Protein AF-X6NIN2-F1 (afdb_monomer)

Solvent-accessible surface area (backbone atoms only — not comparable to full-atom values): 10255 Å² total; per-residue (Å²): 136,88,84,82,87,81,82,78,75,80,81,79,77,93,81,85,81,83,81,87,80,83,84,81,88,79,92,80,82,88,83,90,77,96,73,84,83,70,79,75,70,82,72,61,86,56,60,86,73,48,78,89,67,69,82,69,52,72,65,56,52,51,49,52,52,52,52,53,53,46,54,53,49,52,55,50,50,54,53,49,52,52,50,50,53,53,40,51,49,49,52,51,51,51,49,54,48,51,54,50,47,58,55,47,62,76,75,49,91,72,54,65,64,60,49,52,56,48,51,55,50,47,55,54,47,53,51,53,43,51,55,45,51,52,54,48,55,50,46,59,54,50,51,53,51,53,52,51,52,51,51,52,53,53,50,53,56,56,63,76,73,110

Structure (mmCIF, N/CA/C/O backbone):
data_AF-X6NIN2-F1
#
_entry.id   AF-X6NIN2-F1
#
loop_
_atom_site.group_PDB
_atom_site.id
_atom_site.type_symbol
_atom_site.label_atom_id
_atom_site.label_alt_id
_atom_site.label_comp_id
_atom_site.label_asym_id
_atom_site.label_entity_id
_atom_site.label_seq_id
_atom_site.pdbx_PDB_ins_code
_atom_site.Cartn_x
_atom_site.Cartn_y
_atom_site.Cartn_z
_atom_site.occupancy
_atom_site.B_iso_or_equiv
_atom_site.auth_seq_id
_atom_site.auth_comp_id
_atom_site.auth_asym_id
_atom_site.auth_atom_id
_atom_site.pdbx_PDB_model_num
ATOM 1 N N . MET A 1 1 ? 29.454 11.086 2.140 1.00 33.22 1 MET A N 1
ATOM 2 C CA . MET A 1 1 ? 28.939 12.048 3.130 1.00 33.22 1 MET A CA 1
ATOM 3 C C . MET A 1 1 ? 27.473 12.240 2.807 1.00 33.22 1 MET A C 1
ATOM 5 O O . MET A 1 1 ? 27.183 12.683 1.706 1.00 33.22 1 MET A O 1
ATOM 9 N N . TYR A 1 2 ? 26.582 11.753 3.668 1.00 36.94 2 TYR A N 1
ATOM 10 C CA . TYR A 1 2 ? 25.144 11.975 3.531 1.00 36.94 2 TYR A CA 1
ATOM 11 C C . TYR A 1 2 ? 24.835 13.242 4.316 1.00 36.94 2 TYR A C 1
ATOM 13 O O . TYR A 1 2 ? 25.015 13.241 5.530 1.00 36.94 2 TYR A O 1
ATOM 21 N N . GLU A 1 3 ? 24.459 14.312 3.625 1.00 43.25 3 GLU A N 1
ATOM 22 C CA . GLU A 1 3 ? 23.874 15.472 4.287 1.00 43.25 3 GLU A CA 1
ATOM 23 C C . GLU A 1 3 ? 22.359 15.296 4.358 1.00 43.25 3 GLU A C 1
ATOM 25 O O . GLU A 1 3 ? 21.700 14.852 3.414 1.00 43.25 3 GLU A O 1
ATOM 30 N N . GLU A 1 4 ? 21.860 15.560 5.556 1.00 51.25 4 GLU A N 1
ATOM 31 C CA . GLU A 1 4 ? 20.490 15.419 6.002 1.00 51.25 4 GLU A CA 1
ATOM 32 C C . GLU A 1 4 ? 19.612 16.567 5.489 1.00 51.25 4 GLU A C 1
ATOM 34 O O . GLU A 1 4 ? 20.059 17.701 5.350 1.00 51.25 4 GLU A O 1
ATOM 39 N N . GLY A 1 5 ? 18.317 16.281 5.353 1.00 46.94 5 GLY A N 1
ATOM 40 C CA . GLY A 1 5 ? 17.290 17.242 5.746 1.00 46.94 5 GLY A CA 1
ATOM 41 C C . GLY A 1 5 ? 16.826 18.247 4.697 1.00 46.94 5 GLY A C 1
ATOM 42 O O . GLY A 1 5 ? 17.143 19.425 4.777 1.00 46.94 5 GLY A O 1
ATOM 43 N N . GLU A 1 6 ? 15.871 17.835 3.863 1.00 40.81 6 GLU A N 1
ATOM 44 C CA . GLU A 1 6 ? 14.794 18.743 3.459 1.00 40.81 6 GLU A CA 1
ATOM 45 C C . GLU A 1 6 ? 13.437 18.068 3.681 1.00 40.81 6 GLU A C 1
ATOM 47 O O . GLU A 1 6 ? 12.981 17.220 2.913 1.00 40.81 6 GLU A O 1
ATOM 52 N N . CYS A 1 7 ? 12.777 18.460 4.776 1.00 40.59 7 CYS A N 1
ATOM 53 C CA . CYS A 1 7 ? 11.350 18.245 4.975 1.00 40.59 7 CYS A CA 1
ATOM 54 C C . CYS A 1 7 ? 10.592 18.958 3.851 1.00 40.59 7 CYS A C 1
ATOM 56 O O . CYS A 1 7 ? 10.484 20.187 3.839 1.00 40.59 7 CYS A O 1
ATOM 58 N N . VAL A 1 8 ? 10.046 18.184 2.913 1.00 49.62 8 VAL A N 1
ATOM 59 C CA . VAL A 1 8 ? 9.154 18.696 1.873 1.00 49.62 8 VAL A CA 1
ATOM 60 C C . VAL A 1 8 ? 7.917 19.272 2.557 1.00 49.62 8 VAL A C 1
ATOM 62 O O . VAL A 1 8 ? 7.093 18.553 3.120 1.00 49.62 8 VAL A O 1
ATOM 65 N N . LYS A 1 9 ? 7.825 20.602 2.540 1.00 43.41 9 LYS A N 1
ATOM 66 C CA . LYS A 1 9 ? 6.699 21.373 3.060 1.00 43.41 9 LYS A CA 1
ATOM 67 C C . LYS A 1 9 ? 5.417 20.891 2.381 1.00 43.41 9 LYS A C 1
ATOM 69 O O . LYS A 1 9 ? 5.311 20.912 1.157 1.00 43.41 9 LYS A O 1
ATOM 74 N N . LEU A 1 10 ? 4.457 20.466 3.199 1.00 42.06 10 LEU A N 1
ATOM 75 C CA . LEU A 1 10 ? 3.087 20.168 2.798 1.00 42.06 10 LEU A CA 1
ATOM 76 C C . LEU A 1 10 ? 2.494 21.396 2.098 1.00 42.06 10 LEU A C 1
ATOM 78 O O . LEU A 1 10 ? 2.148 22.380 2.754 1.00 42.06 10 LEU A O 1
ATOM 82 N N . ILE A 1 11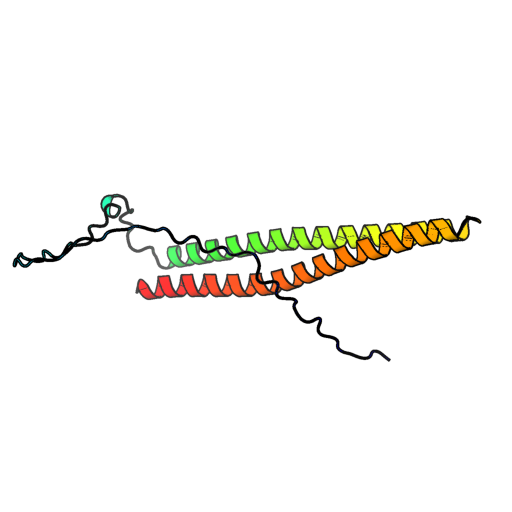 ? 2.367 21.331 0.774 1.00 41.53 11 ILE A N 1
ATOM 83 C CA . ILE A 1 11 ? 1.472 22.217 0.033 1.00 41.53 11 ILE A CA 1
ATOM 84 C C . ILE A 1 11 ? 0.057 21.765 0.399 1.00 41.53 11 ILE A C 1
ATOM 86 O O . ILE A 1 11 ? -0.451 20.759 -0.090 1.00 41.53 11 ILE A O 1
ATOM 90 N N . LYS A 1 12 ? -0.523 22.469 1.372 1.00 39.50 12 LYS A N 1
ATOM 91 C CA . LYS A 1 12 ? -1.942 22.415 1.707 1.00 39.50 12 LYS A CA 1
ATOM 92 C C . LYS A 1 12 ? -2.683 23.253 0.669 1.00 39.50 12 LYS A C 1
ATOM 94 O O . LYS A 1 12 ? -2.771 24.466 0.838 1.00 39.50 12 LYS A O 1
ATOM 99 N N . ASP A 1 13 ? -3.220 22.621 -0.365 1.00 36.94 13 ASP A N 1
ATOM 100 C CA . ASP A 1 13 ? -4.223 23.265 -1.215 1.00 36.94 13 ASP A CA 1
ATOM 101 C C . ASP A 1 13 ? -5.606 23.141 -0.539 1.00 36.94 13 ASP A C 1
ATOM 103 O O . ASP A 1 13 ? -6.067 22.023 -0.288 1.00 36.94 13 ASP A O 1
ATOM 107 N N . PRO A 1 14 ? -6.285 24.256 -0.196 1.00 46.25 14 PRO A N 1
ATOM 108 C CA . PRO A 1 14 ? -7.520 24.261 0.589 1.00 46.25 14 PRO A CA 1
ATOM 109 C C . PRO A 1 14 ? -8.761 24.259 -0.314 1.00 46.25 14 PRO A C 1
ATOM 111 O O . PRO A 1 14 ? -9.607 25.146 -0.229 1.00 46.25 14 PRO A O 1
ATOM 114 N N . LEU A 1 15 ? -8.862 23.292 -1.224 1.00 40.22 15 LEU A N 1
ATOM 115 C CA . LEU A 1 15 ? -9.829 23.363 -2.325 1.00 40.22 15 LEU A CA 1
ATOM 116 C C . LEU A 1 15 ? -10.663 22.091 -2.493 1.00 40.22 15 LEU A C 1
ATOM 118 O O . LEU A 1 15 ? -10.843 21.650 -3.617 1.00 40.22 15 LEU A O 1
ATOM 122 N N . PHE A 1 16 ? -11.189 21.499 -1.409 1.00 37.28 16 PHE A N 1
ATOM 123 C CA . PHE A 1 16 ? -12.339 20.582 -1.527 1.00 37.28 16 PHE A CA 1
ATOM 124 C C . PHE A 1 16 ? -13.029 20.214 -0.196 1.00 37.28 16 PHE A C 1
ATOM 126 O O . PHE A 1 16 ? -13.01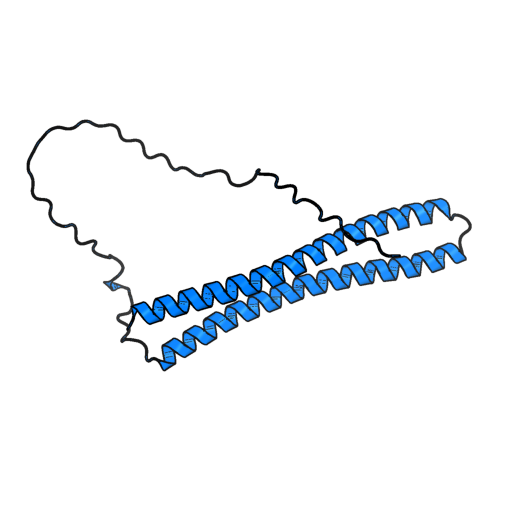6 19.054 0.193 1.00 37.28 16 PHE A O 1
ATOM 133 N N . ILE A 1 17 ? -13.666 21.163 0.502 1.00 38.00 17 ILE A N 1
ATOM 134 C CA . ILE A 1 17 ? -14.862 20.866 1.324 1.00 38.00 17 ILE A CA 1
ATOM 135 C C . ILE A 1 17 ? -15.801 22.068 1.201 1.00 38.00 17 ILE A C 1
ATOM 137 O O . ILE A 1 17 ? -15.707 23.039 1.952 1.00 38.00 17 ILE A O 1
ATOM 141 N N . SER A 1 18 ? -16.679 22.021 0.202 1.00 36.09 18 SER A N 1
ATOM 142 C CA . SER A 1 18 ? -17.803 22.943 0.106 1.00 36.09 18 SER A CA 1
ATOM 143 C C . SER A 1 18 ? -18.826 22.581 1.175 1.00 36.09 18 SER A C 1
ATOM 145 O O . SER A 1 18 ? -19.305 21.455 1.264 1.00 36.09 18 SER A O 1
ATOM 147 N N . LYS A 1 19 ? -19.099 23.582 1.998 1.00 37.44 19 LYS A N 1
ATOM 148 C CA . LYS A 1 19 ? -20.118 23.682 3.032 1.00 37.44 19 LYS A CA 1
ATOM 149 C C . LYS A 1 19 ? -21.506 23.483 2.401 1.00 37.44 19 LYS A C 1
ATOM 151 O O . LYS A 1 19 ? -21.916 24.306 1.589 1.00 37.44 19 LYS A O 1
ATOM 156 N N . GLU A 1 20 ? -22.224 22.422 2.763 1.00 36.47 20 GLU A N 1
ATOM 157 C CA . GLU A 1 20 ? -23.666 22.325 2.500 1.00 36.47 20 GLU A CA 1
ATOM 158 C C . GLU A 1 20 ? -24.412 22.886 3.713 1.00 36.47 20 GLU A C 1
ATOM 160 O O . GLU A 1 20 ? -24.553 22.254 4.757 1.00 36.47 20 GLU A O 1
ATOM 165 N N . GLU A 1 21 ? -24.816 24.144 3.575 1.00 33.62 21 GLU A N 1
ATOM 166 C CA . GLU A 1 21 ? -25.624 24.902 4.521 1.00 33.62 21 GLU A CA 1
ATOM 167 C C . GLU A 1 21 ? -27.064 24.872 3.980 1.00 33.62 21 GLU A C 1
ATOM 169 O O . GLU A 1 21 ? -27.379 25.507 2.975 1.00 33.62 21 GLU A O 1
ATOM 174 N N . SER A 1 22 ? -27.926 24.055 4.592 1.00 31.84 22 SER A N 1
ATOM 175 C CA . SER A 1 22 ? -29.345 23.954 4.235 1.00 31.84 22 SER A CA 1
ATOM 176 C C . SER A 1 22 ? -30.122 25.097 4.882 1.00 31.84 22 SER A C 1
ATOM 178 O O . SER A 1 22 ? -30.362 25.106 6.089 1.00 31.84 22 SER A O 1
ATOM 180 N N . VAL A 1 23 ? -30.528 26.041 4.043 1.00 34.31 23 VAL A N 1
ATOM 181 C CA . VAL A 1 23 ? -31.413 27.168 4.338 1.00 34.31 23 VAL A CA 1
ATOM 182 C C . VAL A 1 23 ? -32.820 26.656 4.669 1.00 34.31 23 VAL A C 1
ATOM 184 O O . VAL A 1 23 ? -33.470 26.059 3.814 1.00 34.31 23 VAL A O 1
ATOM 187 N N . HIS A 1 24 ? -33.323 26.932 5.875 1.00 31.14 24 HIS A N 1
ATOM 188 C CA . HIS A 1 24 ? -34.766 27.025 6.108 1.00 31.14 24 HIS A CA 1
ATOM 189 C C . HIS A 1 24 ? -35.088 28.418 6.646 1.00 31.14 24 HIS A C 1
ATOM 191 O O . HIS A 1 24 ? -34.780 28.775 7.781 1.00 31.14 24 HIS A O 1
ATOM 197 N N . ASP A 1 25 ? -35.667 29.198 5.747 1.00 34.81 25 ASP A N 1
ATOM 198 C CA . ASP A 1 25 ? -36.141 30.561 5.898 1.00 34.81 25 ASP A CA 1
ATOM 199 C C . ASP A 1 25 ? -37.432 30.571 6.730 1.00 34.81 25 ASP A C 1
ATOM 201 O O . ASP A 1 25 ? -38.350 29.795 6.451 1.00 34.81 25 ASP A O 1
ATOM 205 N N . THR A 1 26 ? -37.537 31.405 7.768 1.00 33.12 26 THR A N 1
ATOM 206 C CA . THR A 1 26 ? -38.852 31.771 8.327 1.00 33.12 26 THR A CA 1
ATOM 207 C C . THR A 1 26 ? -38.783 33.071 9.127 1.00 33.12 26 THR A C 1
ATOM 209 O O . THR A 1 26 ? -38.482 33.100 10.318 1.00 33.12 26 THR A O 1
ATOM 212 N N . LEU A 1 27 ? -39.122 34.171 8.459 1.00 42.47 27 LEU A N 1
ATOM 213 C CA . LEU A 1 27 ? -39.633 35.378 9.102 1.00 42.47 27 LEU A CA 1
ATOM 214 C C . LEU A 1 27 ? -41.093 35.145 9.525 1.00 42.47 27 LEU A C 1
ATOM 216 O O . LEU A 1 27 ? -41.928 34.881 8.658 1.00 42.47 27 LEU A O 1
ATOM 220 N N . LYS A 1 28 ? -41.422 35.314 10.815 1.00 33.53 28 LYS A N 1
ATOM 221 C CA . LYS A 1 28 ? -42.662 35.989 11.252 1.00 33.53 28 LYS A CA 1
ATOM 222 C C . LYS A 1 28 ? -42.683 36.335 12.746 1.00 33.53 28 LYS A C 1
ATOM 224 O O . LYS A 1 28 ? -42.112 35.653 13.586 1.00 33.53 28 LYS A O 1
ATOM 229 N N . GLU A 1 29 ? -43.330 37.467 12.983 1.00 34.81 29 GLU A N 1
ATOM 230 C CA . GLU A 1 29 ? -43.441 38.321 14.167 1.00 34.81 29 GLU A CA 1
ATOM 231 C C . GLU A 1 29 ? -44.021 37.657 15.433 1.00 34.81 29 GLU A C 1
ATOM 233 O O . GLU A 1 29 ? -44.760 36.678 15.365 1.00 34.81 29 GLU A O 1
ATOM 238 N N . LYS A 1 30 ? -43.728 38.258 16.599 1.00 38.50 30 LYS A N 1
ATOM 239 C CA . LYS A 1 30 ? -44.429 38.018 17.877 1.00 38.50 30 LYS A CA 1
ATOM 240 C C . LYS A 1 30 ? -45.832 38.650 17.839 1.00 38.50 30 LYS A C 1
ATOM 242 O O . LYS A 1 30 ? -45.972 39.731 17.267 1.00 38.50 30 LYS A O 1
ATOM 247 N N . PRO A 1 31 ? -46.832 38.055 18.512 1.00 39.81 31 PRO A N 1
ATOM 248 C CA . PRO A 1 31 ? -47.296 38.687 19.755 1.00 39.81 31 PRO A CA 1
ATOM 249 C C . PRO A 1 31 ? -47.702 37.698 20.868 1.00 39.81 31 PRO A C 1
ATOM 251 O O . PRO A 1 31 ? -47.728 36.485 20.686 1.00 39.81 31 PRO A O 1
ATOM 254 N N . ASP A 1 32 ? -47.949 38.285 22.037 1.00 40.41 32 ASP A N 1
ATOM 255 C CA . ASP A 1 32 ? -48.142 37.703 23.366 1.00 40.41 32 ASP A CA 1
ATOM 256 C C . ASP A 1 32 ? -49.292 36.690 23.518 1.00 40.41 32 ASP A C 1
ATOM 258 O O . ASP A 1 32 ? -50.338 36.797 22.879 1.00 40.41 32 ASP A O 1
ATOM 262 N N . GLY A 1 33 ? -49.123 35.766 24.468 1.00 35.06 33 GLY A N 1
ATOM 263 C CA . GLY A 1 33 ? -50.185 34.906 24.993 1.00 35.06 33 GLY A CA 1
ATOM 264 C C . GLY A 1 33 ? -49.619 33.776 25.849 1.00 35.06 33 GLY A C 1
ATOM 265 O O . GLY A 1 33 ? -48.914 32.910 25.340 1.00 35.06 33 GLY A O 1
ATOM 266 N N . GLU A 1 34 ? -49.884 33.810 27.156 1.00 50.00 34 GLU A N 1
ATOM 267 C CA . GLU A 1 34 ? -49.589 32.717 28.086 1.00 50.00 34 GLU A CA 1
ATOM 268 C C . GLU A 1 34 ? -50.265 31.423 27.619 1.00 50.00 34 GLU A C 1
ATOM 270 O O . GLU A 1 34 ? -51.490 31.357 27.568 1.00 50.00 34 GLU A O 1
ATOM 275 N N . ASP A 1 35 ? -49.485 30.375 27.348 1.00 38.41 35 ASP A N 1
ATOM 276 C CA . ASP A 1 35 ? -50.000 29.013 27.435 1.00 38.41 35 ASP A CA 1
ATOM 277 C C . ASP A 1 35 ? -48.908 28.024 27.855 1.00 38.41 35 ASP A C 1
ATOM 279 O O . ASP A 1 35 ? -47.711 28.194 27.596 1.00 38.41 35 ASP A O 1
ATOM 283 N N . LYS A 1 36 ? -49.344 27.034 28.623 1.00 42.31 36 LYS A N 1
ATOM 284 C CA . LYS A 1 36 ? -48.539 26.119 29.430 1.00 42.31 36 LYS A CA 1
ATOM 285 C C . LYS A 1 36 ? -47.547 25.360 28.552 1.00 42.31 36 LYS A C 1
ATOM 287 O O . LYS A 1 36 ? -47.940 24.608 27.668 1.00 42.31 36 LYS A O 1
ATOM 292 N N . ARG A 1 37 ? -46.248 25.499 28.836 1.00 43.84 37 ARG A N 1
ATOM 293 C CA . ARG A 1 37 ? -45.221 24.631 28.245 1.00 43.84 37 ARG A CA 1
ATOM 294 C C . ARG A 1 37 ? -45.358 23.246 28.867 1.00 43.84 37 ARG A C 1
ATOM 296 O O . ARG A 1 37 ? -44.730 22.958 29.883 1.00 43.84 37 ARG A O 1
ATOM 303 N N . GLU A 1 38 ? -46.213 22.418 28.276 1.00 51.09 38 GLU A N 1
ATOM 304 C CA . GLU A 1 38 ? -46.086 20.971 28.373 1.00 51.09 38 GLU A CA 1
ATOM 305 C C . GLU A 1 38 ? -44.644 20.625 28.017 1.00 51.09 38 GLU A C 1
ATOM 307 O O . GLU A 1 38 ? -44.125 20.998 26.962 1.00 51.09 38 GLU A O 1
ATOM 312 N N . THR A 1 39 ? -43.960 19.974 28.949 1.00 47.62 39 THR A N 1
ATOM 313 C CA . THR A 1 39 ? -42.704 19.304 28.669 1.00 47.62 39 THR A CA 1
ATOM 314 C C . THR A 1 39 ? -43.003 18.308 27.564 1.00 47.62 39 THR A C 1
ATOM 316 O O . THR A 1 39 ? -43.625 17.279 27.820 1.00 47.62 39 THR A O 1
ATOM 319 N N . THR A 1 40 ? -42.620 18.623 26.328 1.00 52.75 40 THR A N 1
ATOM 320 C CA . THR A 1 40 ? -42.563 17.628 25.267 1.00 52.75 40 THR A CA 1
ATOM 321 C C . THR A 1 40 ? -41.514 16.625 25.717 1.00 52.75 40 THR A C 1
ATOM 323 O O . THR A 1 40 ? -40.320 16.813 25.478 1.00 52.75 40 THR A O 1
ATOM 326 N N . GLU A 1 41 ? -41.944 15.610 26.465 1.00 62.78 41 GLU A N 1
ATOM 327 C CA . GLU A 1 41 ? -41.183 14.388 26.623 1.00 62.78 41 GLU A CA 1
ATOM 328 C C . GLU A 1 41 ? -40.795 14.000 25.203 1.00 62.78 41 GLU A C 1
ATOM 330 O O . GLU A 1 41 ? -41.656 13.821 24.338 1.00 62.78 41 GLU A O 1
ATOM 335 N N . THR A 1 42 ? -39.498 14.016 24.915 1.00 64.19 42 THR A N 1
ATOM 336 C CA . THR A 1 42 ? -38.964 13.541 23.646 1.00 64.19 42 THR A CA 1
ATOM 337 C C . THR A 1 42 ? -39.267 12.053 23.595 1.00 64.19 42 THR A C 1
ATOM 339 O O . THR A 1 42 ? -38.465 11.231 24.032 1.00 64.19 42 THR A O 1
ATOM 342 N N . TYR A 1 43 ? -40.481 11.724 23.161 1.00 72.88 43 TYR A N 1
ATOM 343 C CA . TYR A 1 43 ? -40.947 10.368 22.995 1.00 72.88 43 TYR A CA 1
ATOM 344 C C . TYR A 1 43 ? -40.125 9.774 21.864 1.00 72.88 43 TYR A C 1
ATOM 346 O O . TYR A 1 43 ? -40.316 10.103 20.691 1.00 72.88 43 TYR A O 1
ATOM 354 N N . ASP A 1 44 ? -39.148 8.949 22.229 1.00 80.44 44 ASP A N 1
ATOM 355 C CA . ASP A 1 44 ? -38.364 8.220 21.252 1.00 80.44 44 ASP A CA 1
ATOM 356 C C . ASP A 1 44 ? -39.283 7.198 20.582 1.00 80.44 44 ASP A C 1
ATOM 358 O O . ASP A 1 44 ? -39.543 6.112 21.103 1.00 80.44 44 ASP A O 1
ATOM 362 N N . SER A 1 45 ? -39.795 7.574 19.411 1.00 87.31 45 SER A N 1
ATOM 363 C CA . SER A 1 45 ? -40.650 6.741 18.563 1.00 87.31 45 SER A CA 1
ATOM 364 C C . SER A 1 45 ? -40.033 5.382 18.204 1.00 87.31 45 SER A C 1
ATOM 366 O O . SER A 1 45 ? -40.758 4.475 17.795 1.00 87.31 45 SER A O 1
ATOM 368 N N . LEU A 1 46 ? -38.716 5.212 18.382 1.00 83.50 46 LEU A N 1
ATOM 369 C CA . LEU A 1 46 ? -38.006 3.959 18.142 1.00 83.50 46 LEU A CA 1
ATOM 370 C C . LEU A 1 46 ? -37.840 3.102 19.403 1.00 83.50 46 LEU A C 1
ATOM 372 O O . LEU A 1 46 ? -37.513 1.922 19.286 1.00 83.50 46 LEU A O 1
ATOM 376 N N . SER A 1 47 ? -38.131 3.634 20.593 1.00 77.56 47 SER A N 1
ATOM 377 C CA . SER A 1 47 ? -37.980 2.916 21.869 1.00 77.56 47 SER A CA 1
ATOM 378 C C . SER A 1 47 ? -38.804 1.627 21.954 1.00 77.56 47 SER A C 1
ATOM 380 O O . SER A 1 47 ? -38.355 0.651 22.548 1.00 77.56 47 SER A O 1
ATOM 382 N N . ALA A 1 48 ? -39.971 1.576 21.303 1.00 80.62 48 ALA A N 1
ATOM 383 C CA . ALA A 1 48 ? -40.814 0.380 21.231 1.00 80.62 48 ALA A CA 1
ATOM 384 C C . ALA A 1 48 ? -40.250 -0.724 20.312 1.00 80.62 48 ALA A C 1
ATOM 386 O O . ALA A 1 48 ? -40.645 -1.883 20.427 1.00 80.62 48 ALA A O 1
ATOM 387 N N . TYR A 1 49 ? -39.343 -0.363 19.399 1.00 80.88 49 TYR A N 1
ATOM 388 C CA . TYR A 1 49 ? -38.706 -1.270 18.439 1.00 80.88 49 TYR A CA 1
ATOM 389 C C . TYR A 1 49 ? -37.268 -1.613 18.824 1.00 80.88 49 TYR A C 1
ATOM 391 O O . TYR A 1 49 ? -36.692 -2.559 18.282 1.00 80.88 49 TYR A O 1
ATOM 399 N N . LEU A 1 50 ? -36.687 -0.858 19.758 1.00 75.00 50 LEU A N 1
ATOM 400 C CA . LEU A 1 50 ? -35.429 -1.218 20.378 1.00 75.00 50 LEU A CA 1
ATOM 401 C C . LEU A 1 50 ? -35.632 -2.530 21.146 1.00 75.00 50 LEU A C 1
ATOM 403 O O . LEU A 1 50 ? -36.549 -2.632 21.967 1.00 75.00 50 LEU A O 1
ATOM 407 N N . PRO A 1 51 ? -34.800 -3.554 20.889 1.00 72.56 51 PRO A N 1
ATOM 408 C CA . PRO A 1 51 ? -34.835 -4.771 21.673 1.00 72.56 51 PRO A CA 1
ATOM 409 C C . PRO A 1 51 ? -34.714 -4.394 23.149 1.00 72.56 51 PRO A C 1
ATOM 411 O O . PRO A 1 51 ? -33.746 -3.740 23.536 1.00 72.56 51 PRO A O 1
ATOM 414 N N . GLN A 1 52 ? -35.671 -4.808 23.983 1.00 65.75 52 GLN A N 1
ATOM 415 C CA . GLN A 1 52 ? -35.515 -4.736 25.437 1.00 65.75 52 GLN A CA 1
ATOM 416 C C . GLN A 1 52 ? -34.492 -5.793 25.862 1.00 65.75 52 GLN A C 1
ATOM 418 O O . GLN A 1 52 ? -34.813 -6.824 26.454 1.00 65.75 52 GLN A O 1
ATOM 423 N N . THR A 1 53 ? -33.241 -5.603 25.454 1.00 58.94 53 THR A N 1
ATOM 424 C CA . THR A 1 53 ? -32.153 -6.498 25.803 1.00 58.94 53 THR A CA 1
ATOM 425 C C . THR A 1 53 ? -31.857 -6.293 27.273 1.00 58.94 53 THR A C 1
ATOM 427 O O . THR A 1 53 ? -31.488 -5.200 27.701 1.00 58.94 53 THR A O 1
ATOM 430 N N . LYS A 1 54 ? -32.023 -7.369 28.048 1.00 62.25 54 LYS A N 1
ATOM 431 C CA . LYS A 1 54 ? -31.431 -7.495 29.379 1.00 62.25 54 LYS A CA 1
ATOM 432 C C . LYS A 1 54 ? -29.969 -7.071 29.286 1.00 62.25 54 LYS A C 1
ATOM 434 O O . LYS A 1 54 ? -29.303 -7.453 28.327 1.00 62.25 54 LYS A O 1
ATOM 439 N N . VAL A 1 55 ? -29.519 -6.296 30.271 1.00 60.88 55 VAL A N 1
ATOM 440 C CA . VAL A 1 55 ? -28.127 -5.873 30.458 1.00 60.88 55 VAL A CA 1
ATOM 441 C C . VAL A 1 55 ? -27.205 -7.021 30.047 1.00 60.88 55 VAL A C 1
ATOM 443 O O . VAL A 1 55 ? -27.261 -8.098 30.647 1.00 60.88 55 VAL A O 1
ATOM 446 N N . SER A 1 56 ? -26.457 -6.836 28.958 1.00 65.81 56 SER A N 1
ATOM 447 C CA . SER A 1 56 ? -25.577 -7.872 28.426 1.00 65.81 56 SER A CA 1
ATOM 448 C C . SER A 1 56 ? -24.615 -8.313 29.525 1.00 65.81 56 SER A C 1
ATOM 450 O O . SER A 1 56 ? -24.081 -7.474 30.255 1.00 65.81 56 SER A O 1
ATOM 452 N N . SER A 1 57 ? -24.382 -9.622 29.660 1.00 78.75 57 SER A N 1
ATOM 453 C CA . SER A 1 57 ? -23.376 -10.111 30.608 1.00 78.75 57 SER A CA 1
ATOM 454 C C . SER A 1 57 ? -22.033 -9.451 30.292 1.00 78.75 57 SER A C 1
ATOM 456 O O . SER A 1 57 ? -21.710 -9.218 29.124 1.00 78.75 57 SER A O 1
ATOM 458 N N . ARG A 1 58 ? -21.215 -9.181 31.314 1.00 81.00 58 ARG A N 1
ATOM 459 C CA . ARG A 1 58 ? -19.863 -8.626 31.137 1.00 81.00 58 ARG A CA 1
ATOM 460 C C . ARG A 1 58 ? -19.035 -9.420 30.120 1.00 81.00 58 ARG A C 1
ATOM 462 O O . ARG A 1 58 ? -18.237 -8.847 29.389 1.00 81.00 58 ARG A O 1
ATOM 469 N N . GLU A 1 59 ? -19.269 -10.724 30.032 1.00 84.44 59 GLU A N 1
ATOM 470 C CA . GLU A 1 59 ? -18.653 -11.612 29.043 1.00 84.44 59 GLU A CA 1
ATOM 471 C C . GLU A 1 59 ? -19.097 -11.301 27.608 1.00 84.44 59 GLU A C 1
ATOM 473 O O . GLU A 1 59 ? -18.257 -11.199 26.720 1.00 84.44 59 GLU A O 1
ATOM 478 N N . GLN A 1 60 ? -20.394 -11.072 27.383 1.00 84.50 60 GLN A N 1
ATOM 479 C CA . GLN A 1 60 ? -20.938 -10.699 26.070 1.00 84.50 60 GLN A CA 1
ATOM 480 C C . GLN A 1 60 ? -20.427 -9.323 25.633 1.00 84.50 60 GLN A C 1
ATOM 482 O O . GLN A 1 60 ? -20.088 -9.117 24.473 1.00 84.50 60 GLN A O 1
ATOM 487 N N . MET A 1 61 ? -20.323 -8.392 26.580 1.00 83.69 61 MET A N 1
ATOM 488 C CA . MET A 1 61 ? -19.737 -7.071 26.363 1.00 83.69 61 MET A CA 1
ATOM 489 C C . MET A 1 61 ? -18.268 -7.162 25.926 1.00 83.69 61 MET A C 1
ATOM 491 O O . MET A 1 61 ? -17.878 -6.574 24.916 1.00 83.69 61 MET A O 1
ATOM 495 N N . ASN A 1 62 ? -17.465 -7.962 26.631 1.00 87.44 62 ASN A N 1
ATOM 496 C CA . ASN A 1 62 ? -16.072 -8.207 26.259 1.00 87.44 62 ASN A CA 1
ATOM 497 C C . ASN A 1 62 ? -15.951 -8.896 24.894 1.00 87.44 62 ASN A C 1
ATOM 499 O O . ASN A 1 62 ? -15.094 -8.520 24.097 1.00 87.44 62 ASN A O 1
ATOM 503 N N . GLN A 1 63 ? -16.828 -9.856 24.596 1.00 91.06 63 GLN A N 1
ATOM 504 C CA . GLN A 1 63 ? -16.839 -10.538 23.306 1.00 91.06 63 GLN A CA 1
ATOM 505 C C . GLN A 1 63 ? -17.102 -9.556 22.156 1.00 91.06 63 GLN A C 1
ATOM 507 O O . GLN A 1 63 ? -16.339 -9.522 21.193 1.00 91.06 63 GLN A O 1
ATOM 512 N N . VAL A 1 64 ? -18.124 -8.702 22.278 1.00 89.50 64 VAL A N 1
ATOM 513 C CA . VAL A 1 64 ? -18.430 -7.681 21.263 1.00 89.50 64 VAL A CA 1
ATOM 514 C C . VAL A 1 64 ? -17.259 -6.714 21.088 1.00 89.50 64 VAL A C 1
ATOM 516 O O . VAL A 1 64 ? -16.888 -6.393 19.960 1.00 89.50 64 VAL A O 1
ATOM 519 N N . LYS A 1 65 ? -16.615 -6.291 22.184 1.00 90.94 65 LYS A N 1
ATOM 520 C CA . LYS A 1 65 ? -15.405 -5.459 22.121 1.00 90.94 65 LYS A CA 1
ATOM 521 C C . LYS A 1 65 ? -14.303 -6.123 21.297 1.00 90.94 65 LYS A C 1
ATOM 523 O O . LYS A 1 65 ? -13.730 -5.486 20.412 1.00 90.94 65 LYS A O 1
ATOM 528 N N . GLU A 1 66 ? -13.994 -7.382 21.589 1.00 93.81 66 GLU A N 1
ATOM 529 C CA . GLU A 1 66 ? -12.963 -8.130 20.870 1.00 93.81 66 GLU A CA 1
ATOM 530 C C . GLU A 1 66 ? -13.302 -8.304 19.389 1.00 93.81 66 GLU A C 1
ATOM 532 O O . GLU A 1 66 ? -12.424 -8.147 18.540 1.00 93.81 66 GLU A O 1
ATOM 537 N N . GLU A 1 67 ? -14.561 -8.601 19.069 1.00 95.19 67 GLU A N 1
ATOM 538 C CA . GLU A 1 67 ? -15.035 -8.749 17.693 1.00 95.19 67 GLU A CA 1
ATOM 539 C C . GLU A 1 67 ? -14.923 -7.433 16.913 1.00 95.19 67 GLU A C 1
ATOM 541 O O . GLU A 1 67 ? -14.397 -7.428 15.798 1.00 95.19 67 GLU A O 1
ATOM 546 N N . CYS A 1 68 ? -15.314 -6.301 17.507 1.00 94.19 68 CYS A N 1
ATOM 547 C CA . CYS A 1 68 ? -15.187 -4.986 16.878 1.00 94.19 68 CYS A CA 1
ATOM 548 C C . CYS A 1 68 ? -13.724 -4.606 16.607 1.00 94.19 68 CYS A C 1
ATOM 550 O O . CYS A 1 68 ? -13.388 -4.174 15.500 1.00 94.19 68 CYS A O 1
ATOM 552 N N . LEU A 1 69 ? -12.840 -4.781 17.595 1.00 95.38 69 LEU A N 1
ATOM 553 C CA . LEU A 1 69 ? -11.414 -4.473 17.442 1.00 95.38 69 LEU A CA 1
ATOM 554 C C . LEU A 1 69 ? -10.750 -5.385 16.403 1.00 95.38 69 LEU A C 1
ATOM 556 O O . LEU A 1 69 ? -9.939 -4.929 15.593 1.00 95.38 69 LEU A O 1
ATOM 560 N N . ARG A 1 70 ? -11.124 -6.668 16.381 1.00 97.38 70 ARG A N 1
ATOM 561 C CA . ARG A 1 70 ? -10.635 -7.638 15.396 1.00 97.38 70 ARG A CA 1
ATOM 562 C C . ARG A 1 70 ? -11.088 -7.282 13.985 1.00 97.38 70 ARG A C 1
ATOM 564 O O . ARG A 1 70 ? -10.249 -7.211 13.095 1.00 97.38 70 ARG A O 1
ATOM 571 N N . ALA A 1 71 ? -12.366 -6.964 13.797 1.00 97.44 71 ALA A N 1
ATOM 572 C CA . ALA A 1 71 ? -12.895 -6.561 12.498 1.00 97.44 71 ALA A CA 1
ATOM 573 C C . ALA A 1 71 ? -12.182 -5.313 11.944 1.00 97.44 71 ALA A C 1
ATOM 575 O O . ALA A 1 71 ? -11.834 -5.265 10.760 1.00 97.44 71 ALA A O 1
ATOM 576 N N . LEU A 1 72 ? -11.904 -4.316 12.796 1.00 96.88 72 LEU A N 1
ATOM 577 C CA . LEU A 1 72 ? -11.133 -3.139 12.388 1.00 96.88 72 LEU A CA 1
ATOM 578 C C . LEU A 1 72 ? -9.696 -3.514 12.001 1.00 96.88 72 LEU A C 1
ATOM 580 O O . LEU A 1 72 ? -9.205 -3.072 10.960 1.00 96.88 72 LEU A O 1
ATOM 584 N N . LYS A 1 73 ? -9.032 -4.354 12.804 1.00 97.31 73 LYS A N 1
ATOM 585 C CA . LYS A 1 73 ? -7.675 -4.839 12.523 1.00 97.31 73 LYS A CA 1
ATOM 586 C C . LYS A 1 73 ? -7.597 -5.568 11.185 1.00 97.31 73 LYS A C 1
ATOM 588 O O . LYS A 1 73 ? -6.676 -5.309 10.409 1.00 97.31 73 LYS A O 1
ATOM 593 N N . ASP A 1 74 ? -8.546 -6.452 10.907 1.00 97.88 74 ASP A N 1
ATOM 594 C CA . ASP A 1 74 ? -8.562 -7.247 9.681 1.00 97.88 74 ASP A CA 1
ATOM 595 C C . ASP A 1 74 ? -8.722 -6.341 8.454 1.00 97.88 74 ASP A C 1
ATOM 597 O O . ASP A 1 74 ? -7.949 -6.447 7.500 1.00 97.88 74 ASP A O 1
ATOM 601 N N . ARG A 1 75 ? -9.615 -5.344 8.526 1.00 97.19 75 ARG A N 1
ATOM 602 C CA . ARG A 1 75 ? -9.778 -4.328 7.474 1.00 97.19 75 ARG A CA 1
ATOM 603 C C . ARG A 1 75 ? -8.503 -3.511 7.238 1.00 97.19 75 ARG A C 1
ATOM 605 O O . ARG A 1 75 ? -8.145 -3.252 6.087 1.00 97.19 75 ARG A O 1
ATOM 612 N N . MET A 1 76 ? -7.815 -3.099 8.305 1.00 97.06 76 MET A N 1
ATOM 613 C CA . MET A 1 76 ? -6.535 -2.383 8.198 1.00 97.06 76 MET A CA 1
ATOM 614 C C . MET A 1 76 ? -5.449 -3.268 7.588 1.00 97.06 76 MET A C 1
ATOM 616 O O . MET A 1 76 ? -4.694 -2.824 6.728 1.00 97.06 76 MET A O 1
ATOM 620 N N . THR A 1 77 ? -5.408 -4.539 7.977 1.00 97.62 77 THR A N 1
ATOM 621 C CA . THR A 1 77 ? -4.454 -5.520 7.448 1.00 97.62 77 THR A CA 1
ATOM 622 C C . THR A 1 77 ? -4.687 -5.770 5.960 1.00 97.62 77 THR A C 1
ATOM 624 O O . THR A 1 77 ? -3.745 -5.788 5.168 1.00 97.62 77 THR A O 1
ATOM 627 N N . GLU A 1 78 ? -5.940 -5.911 5.534 1.00 98.00 78 GLU A N 1
ATOM 628 C CA . GLU A 1 78 ? -6.266 -6.085 4.122 1.00 98.00 78 GLU A CA 1
ATOM 629 C C . GLU A 1 78 ? -5.873 -4.860 3.288 1.00 98.00 78 GLU A C 1
ATOM 631 O O . GLU A 1 78 ? -5.255 -4.994 2.224 1.00 98.00 78 GLU A O 1
ATOM 636 N N . ARG A 1 79 ? -6.154 -3.653 3.791 1.00 97.00 79 ARG A N 1
ATOM 637 C CA . ARG A 1 79 ? -5.755 -2.409 3.126 1.00 97.00 79 ARG A CA 1
ATOM 638 C C . ARG A 1 79 ? -4.229 -2.275 3.041 1.00 97.00 79 ARG A C 1
ATOM 640 O O . ARG A 1 79 ? -3.725 -1.948 1.962 1.00 97.00 79 ARG A O 1
ATOM 647 N N . LEU A 1 80 ? -3.499 -2.601 4.107 1.00 98.06 80 LEU A N 1
ATOM 648 C CA . LEU A 1 80 ? -2.035 -2.673 4.118 1.00 98.06 80 LEU A CA 1
ATOM 649 C C . LEU A 1 80 ? -1.520 -3.627 3.029 1.00 98.06 80 LEU A C 1
ATOM 651 O O . LEU A 1 80 ? -0.685 -3.245 2.208 1.00 98.06 80 LEU A O 1
ATOM 655 N N . ASN A 1 81 ? -2.088 -4.831 2.942 1.00 98.06 81 ASN A N 1
ATOM 656 C CA . ASN A 1 81 ? -1.712 -5.828 1.939 1.00 98.06 81 ASN A CA 1
ATOM 657 C C . ASN A 1 81 ? -1.948 -5.343 0.500 1.00 98.06 81 ASN A C 1
ATOM 659 O O . ASN A 1 81 ? -1.196 -5.690 -0.413 1.00 98.06 81 ASN A O 1
ATOM 663 N N . VAL A 1 82 ? -2.988 -4.543 0.251 1.00 98.19 82 VAL A N 1
ATOM 664 C CA . VAL A 1 82 ? -3.206 -3.919 -1.066 1.00 98.19 82 VAL A CA 1
ATOM 665 C C . VAL A 1 82 ? -2.106 -2.903 -1.382 1.00 98.1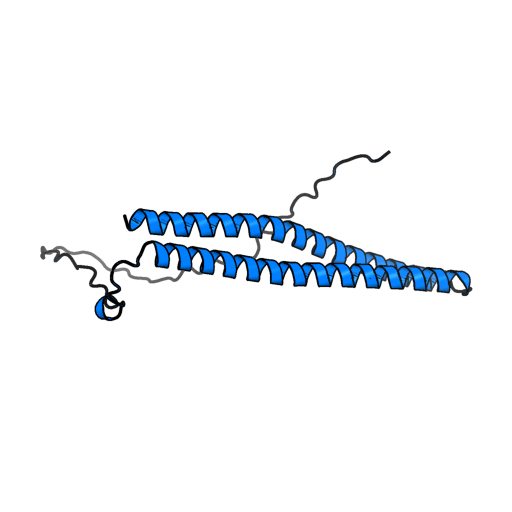9 82 VAL A C 1
ATOM 667 O O . VAL A 1 82 ? -1.586 -2.906 -2.500 1.00 98.19 82 VAL A O 1
ATOM 670 N N . ILE A 1 83 ? -1.729 -2.054 -0.422 1.00 97.88 83 ILE A N 1
ATOM 671 C CA . ILE A 1 83 ? -0.674 -1.046 -0.607 1.00 97.88 83 ILE A CA 1
ATOM 672 C C . ILE A 1 83 ? 0.679 -1.726 -0.840 1.00 97.88 83 ILE A C 1
ATOM 674 O O . ILE A 1 83 ? 1.357 -1.407 -1.817 1.00 97.88 83 ILE A O 1
ATOM 678 N N . MET A 1 84 ? 1.035 -2.710 -0.012 1.00 98.06 84 MET A N 1
ATOM 679 C CA . MET A 1 84 ? 2.280 -3.470 -0.144 1.00 98.06 84 MET A CA 1
ATOM 680 C C . MET A 1 84 ? 2.373 -4.191 -1.490 1.00 98.06 84 MET A C 1
ATOM 682 O O . MET A 1 84 ? 3.395 -4.092 -2.164 1.00 98.06 84 MET A O 1
ATOM 686 N N . ARG A 1 85 ? 1.297 -4.855 -1.942 1.00 98.44 85 ARG A N 1
ATOM 687 C CA . ARG A 1 85 ? 1.274 -5.504 -3.266 1.00 98.44 85 ARG A CA 1
ATOM 688 C C . ARG A 1 85 ? 1.525 -4.513 -4.400 1.00 98.44 85 ARG A C 1
ATOM 690 O O . ARG A 1 85 ? 2.254 -4.835 -5.333 1.00 98.44 85 ARG A O 1
ATOM 697 N N . ARG A 1 86 ? 0.944 -3.311 -4.324 1.00 97.94 86 ARG A N 1
ATOM 698 C CA . ARG A 1 86 ? 1.176 -2.251 -5.319 1.00 97.94 86 ARG A CA 1
ATOM 699 C C . ARG A 1 86 ? 2.620 -1.761 -5.290 1.00 97.94 86 ARG A C 1
ATOM 701 O O . ARG A 1 86 ? 3.217 -1.620 -6.351 1.00 97.94 86 ARG A O 1
ATOM 708 N N . LEU A 1 87 ? 3.179 -1.547 -4.099 1.00 98.25 87 LEU A N 1
ATOM 709 C CA . LEU A 1 87 ? 4.568 -1.124 -3.941 1.00 98.25 87 LEU A CA 1
ATOM 710 C C . LEU A 1 87 ? 5.530 -2.157 -4.533 1.00 98.25 87 LEU A C 1
ATOM 712 O O . LEU A 1 87 ? 6.348 -1.800 -5.376 1.00 98.25 87 LEU A O 1
ATOM 716 N N . ASN A 1 88 ? 5.373 -3.426 -4.149 1.00 98.19 88 ASN A N 1
ATOM 717 C CA . ASN A 1 88 ? 6.221 -4.520 -4.618 1.00 98.19 88 ASN A CA 1
ATOM 718 C C . ASN A 1 88 ? 6.146 -4.665 -6.139 1.00 98.19 88 ASN A C 1
ATOM 720 O O . ASN A 1 88 ? 7.179 -4.730 -6.802 1.00 98.19 88 ASN A O 1
ATOM 724 N N . LYS A 1 89 ? 4.933 -4.622 -6.705 1.00 98.06 89 LYS A N 1
ATOM 725 C CA . LYS A 1 89 ? 4.728 -4.685 -8.154 1.00 98.06 89 LYS A CA 1
ATOM 726 C C . LYS A 1 89 ? 5.497 -3.584 -8.889 1.00 98.06 89 LYS A C 1
ATOM 728 O O . LYS A 1 89 ? 6.246 -3.885 -9.811 1.00 98.06 89 LYS A O 1
ATOM 733 N N . GLU A 1 90 ? 5.352 -2.328 -8.468 1.00 97.69 90 GLU A N 1
ATOM 734 C CA . GLU A 1 90 ? 6.047 -1.200 -9.105 1.00 97.69 90 GLU A CA 1
ATOM 735 C C . GLU A 1 90 ? 7.572 -1.300 -8.951 1.00 97.69 90 GLU A C 1
ATOM 737 O O . GLU A 1 90 ? 8.312 -1.015 -9.894 1.00 97.69 90 GLU A O 1
ATOM 742 N N . THR A 1 91 ? 8.065 -1.748 -7.790 1.00 97.75 91 THR A N 1
ATOM 743 C CA . THR A 1 91 ? 9.507 -1.954 -7.583 1.00 97.75 91 THR A CA 1
ATOM 744 C C . THR A 1 91 ? 10.065 -3.086 -8.441 1.00 97.75 91 THR A C 1
ATOM 746 O O . THR A 1 91 ? 11.138 -2.935 -9.022 1.00 97.75 91 THR A O 1
ATOM 749 N N . GLU A 1 92 ? 9.335 -4.195 -8.576 1.00 98.25 92 GLU A N 1
ATOM 750 C CA . GLU A 1 92 ? 9.738 -5.330 -9.408 1.00 98.25 92 GLU A CA 1
ATOM 751 C C . GLU A 1 92 ? 9.712 -4.987 -10.899 1.00 98.25 92 GLU A C 1
ATOM 753 O O . GLU A 1 92 ? 10.602 -5.396 -11.642 1.00 98.25 92 GLU A O 1
ATOM 758 N N . GLU A 1 93 ? 8.697 -4.254 -11.361 1.00 97.62 93 GLU A N 1
ATOM 759 C CA . GLU A 1 93 ? 8.601 -3.809 -12.754 1.00 97.62 93 GLU A CA 1
ATOM 760 C C . GLU A 1 93 ? 9.748 -2.866 -1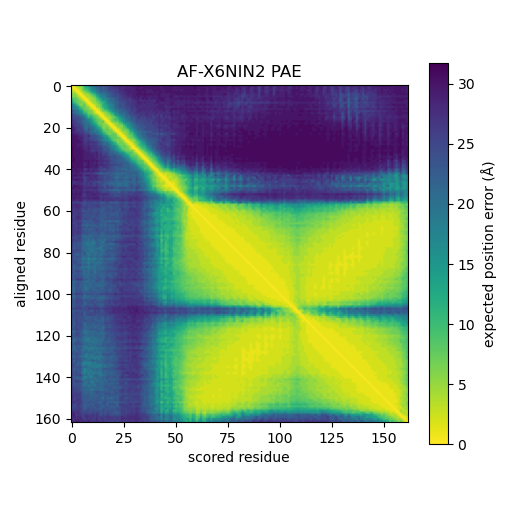3.122 1.00 97.62 93 GLU A C 1
ATOM 762 O O . GLU A 1 93 ? 10.378 -3.043 -14.171 1.00 97.62 93 GLU A O 1
ATOM 767 N N . LEU A 1 94 ? 10.076 -1.918 -12.237 1.00 97.69 94 LEU A N 1
ATOM 768 C CA . LEU A 1 94 ? 11.220 -1.034 -12.426 1.00 97.69 94 LEU A CA 1
ATOM 769 C C . LEU A 1 94 ? 12.538 -1.814 -12.470 1.00 97.69 94 LEU A C 1
ATOM 771 O O . LEU A 1 94 ? 13.378 -1.545 -13.329 1.00 97.69 94 LEU A O 1
ATOM 775 N N . GLU A 1 95 ? 12.714 -2.801 -11.593 1.00 97.94 95 GLU A N 1
ATOM 776 C CA . GLU A 1 95 ? 13.921 -3.628 -11.572 1.00 97.94 95 GLU A CA 1
ATOM 777 C C . GLU A 1 95 ? 14.056 -4.489 -12.834 1.00 97.94 95 GLU A C 1
ATOM 779 O O . GLU A 1 95 ? 15.108 -4.513 -13.474 1.00 97.94 95 GLU A O 1
ATOM 784 N N . LYS A 1 96 ? 12.963 -5.111 -13.289 1.00 97.69 96 LYS A N 1
ATOM 785 C CA . LYS A 1 96 ? 12.935 -5.843 -14.566 1.00 97.69 96 LYS A CA 1
ATOM 786 C C . LYS A 1 96 ? 13.310 -4.936 -15.739 1.00 97.69 96 LYS A C 1
ATOM 788 O O . LYS A 1 96 ? 14.078 -5.349 -16.609 1.00 97.69 96 LYS A O 1
ATOM 793 N N . LYS A 1 97 ? 12.808 -3.697 -15.758 1.00 96.00 97 LYS A N 1
ATOM 794 C CA . LYS A 1 97 ? 13.137 -2.701 -16.789 1.00 96.00 97 LYS A CA 1
ATOM 795 C C . LYS A 1 97 ? 14.598 -2.257 -16.732 1.00 96.00 97 LYS A C 1
ATOM 797 O O . LYS A 1 97 ? 15.207 -2.164 -17.791 1.00 96.00 97 LYS A O 1
ATOM 802 N N . LYS A 1 98 ? 15.181 -2.068 -15.543 1.00 96.06 98 LYS A N 1
ATOM 803 C CA . LYS A 1 98 ? 16.623 -1.796 -15.368 1.00 96.06 98 LYS A CA 1
ATOM 804 C C . LYS A 1 98 ? 17.483 -2.914 -15.953 1.00 96.06 98 LYS A C 1
ATOM 806 O O . LYS A 1 98 ? 18.404 -2.647 -16.720 1.00 96.06 98 LYS A O 1
ATOM 811 N N . ILE A 1 99 ? 17.148 -4.168 -15.646 1.00 96.25 99 ILE A N 1
ATOM 812 C CA . ILE A 1 99 ? 17.869 -5.338 -16.166 1.00 96.25 99 ILE A CA 1
ATOM 813 C C . ILE A 1 99 ? 17.736 -5.425 -17.693 1.00 96.25 99 ILE A C 1
ATOM 815 O O . ILE A 1 99 ? 18.721 -5.680 -18.386 1.00 96.25 99 ILE A O 1
ATOM 819 N N . ALA A 1 100 ? 16.533 -5.210 -18.234 1.00 93.44 100 ALA A N 1
ATOM 820 C CA . ALA A 1 100 ? 16.301 -5.210 -19.678 1.00 93.44 100 ALA A CA 1
ATOM 821 C C . ALA A 1 100 ? 17.088 -4.095 -20.385 1.00 93.44 100 ALA A C 1
ATOM 823 O O . ALA A 1 100 ? 17.722 -4.350 -21.408 1.00 93.44 100 ALA A O 1
ATOM 824 N N . PHE A 1 101 ? 17.102 -2.893 -19.806 1.00 93.75 101 PHE A N 1
ATOM 825 C CA . PHE A 1 101 ? 17.860 -1.754 -20.308 1.00 93.75 101 PHE A CA 1
ATOM 826 C C . PHE A 1 101 ? 19.370 -2.033 -20.324 1.00 93.75 101 PHE A C 1
ATOM 828 O O . PHE A 1 101 ? 20.008 -1.871 -21.362 1.00 93.75 101 PHE A O 1
ATOM 835 N N . ALA A 1 102 ? 19.928 -2.562 -19.230 1.00 92.12 102 ALA A N 1
ATOM 836 C CA . ALA A 1 102 ? 21.343 -2.931 -19.156 1.00 92.12 102 ALA A CA 1
ATOM 837 C C . ALA A 1 102 ? 21.741 -3.951 -20.244 1.00 92.12 102 ALA A C 1
ATOM 839 O O . ALA A 1 102 ? 22.813 -3.851 -20.841 1.00 92.12 102 ALA A O 1
ATOM 840 N N . ARG A 1 103 ? 20.856 -4.911 -20.554 1.00 91.44 103 ARG A N 1
ATOM 841 C CA . ARG A 1 103 ? 21.062 -5.874 -21.651 1.00 91.44 103 ARG A CA 1
ATOM 842 C C . ARG A 1 103 ? 20.969 -5.220 -23.031 1.00 91.44 103 ARG A C 1
ATOM 844 O O . ARG A 1 103 ? 21.743 -5.581 -23.912 1.00 91.44 103 ARG A O 1
ATOM 851 N N . ALA A 1 104 ? 20.038 -4.291 -23.239 1.00 89.00 104 ALA A N 1
ATOM 852 C CA . ALA A 1 104 ? 19.882 -3.588 -24.513 1.00 89.00 104 ALA A CA 1
ATOM 853 C C . ALA A 1 104 ? 21.079 -2.665 -24.801 1.00 89.00 104 ALA A C 1
ATOM 855 O O . ALA A 1 104 ? 21.626 -2.688 -25.903 1.00 89.00 104 ALA A O 1
ATOM 856 N N . GLN A 1 105 ? 21.553 -1.935 -23.788 1.00 86.69 105 GLN A N 1
ATOM 857 C CA . GLN A 1 105 ? 22.696 -1.025 -23.889 1.00 86.69 105 GLN A CA 1
ATOM 858 C C . GLN A 1 105 ? 24.001 -1.747 -24.275 1.00 86.69 105 GLN A C 1
ATOM 860 O O . GLN A 1 105 ? 24.839 -1.176 -24.975 1.00 86.69 105 GLN A O 1
ATOM 865 N N . ALA A 1 106 ? 24.163 -3.008 -23.858 1.00 85.31 106 ALA A N 1
ATOM 866 C CA . ALA A 1 106 ? 25.312 -3.837 -24.222 1.00 85.31 106 ALA A CA 1
ATOM 867 C C . ALA A 1 106 ? 25.307 -4.288 -25.697 1.00 85.31 106 ALA A C 1
ATOM 869 O O . ALA A 1 106 ? 26.372 -4.573 -26.240 1.00 85.31 106 ALA A O 1
ATOM 870 N N . ASN A 1 107 ? 24.136 -4.349 -26.344 1.00 81.62 107 ASN A N 1
ATOM 871 C CA . ASN A 1 107 ? 23.957 -4.992 -27.652 1.00 81.62 107 ASN A CA 1
ATOM 872 C C . ASN A 1 107 ? 23.587 -4.028 -28.799 1.00 81.62 107 ASN A C 1
ATOM 874 O O . ASN A 1 107 ? 23.646 -4.438 -29.956 1.00 81.62 107 ASN A O 1
ATOM 878 N N . ALA A 1 108 ? 23.201 -2.775 -28.519 1.00 76.19 108 ALA A N 1
ATOM 879 C CA . ALA A 1 108 ? 22.667 -1.848 -29.525 1.00 76.19 108 ALA A CA 1
ATOM 880 C C . ALA A 1 108 ? 23.592 -0.640 -29.826 1.00 76.19 108 ALA A C 1
ATOM 882 O O . ALA A 1 108 ? 24.161 -0.051 -28.900 1.00 76.19 108 ALA A O 1
ATOM 883 N N . PRO A 1 109 ? 23.718 -0.218 -31.106 1.00 67.19 109 PRO A N 1
ATOM 884 C CA . PRO A 1 109 ? 24.396 1.026 -31.491 1.00 67.19 109 PRO A CA 1
ATOM 885 C C . PRO A 1 109 ? 23.530 2.282 -31.264 1.00 67.19 109 PRO A C 1
ATOM 887 O O . PRO A 1 109 ? 24.066 3.374 -31.082 1.00 67.19 109 PRO A O 1
ATOM 890 N N . GLU A 1 110 ? 22.203 2.136 -31.221 1.00 70.19 110 GLU A N 1
ATOM 891 C CA . GLU A 1 110 ? 21.231 3.218 -31.020 1.00 70.19 110 GLU A CA 1
ATOM 892 C C . GLU A 1 110 ? 20.993 3.468 -29.522 1.00 70.19 110 GLU A C 1
ATOM 894 O O . GLU A 1 110 ? 20.007 3.046 -28.928 1.00 70.19 110 GLU A O 1
ATOM 899 N N . LYS A 1 111 ? 21.972 4.098 -28.864 1.00 75.69 111 LYS A N 1
ATOM 900 C CA . LYS A 1 111 ? 21.984 4.246 -27.396 1.00 75.69 111 LYS A CA 1
ATOM 901 C C . LYS A 1 111 ? 21.127 5.401 -26.873 1.00 75.69 111 LYS A C 1
ATOM 903 O O . LYS A 1 111 ? 20.684 5.348 -25.733 1.00 75.69 111 LYS A O 1
ATOM 908 N N . VAL A 1 112 ? 20.921 6.444 -27.677 1.00 82.25 112 VAL A N 1
ATOM 909 C CA . VAL A 1 112 ? 20.336 7.713 -27.208 1.00 82.25 112 VAL A CA 1
ATOM 910 C C . VAL A 1 112 ? 18.823 7.610 -27.002 1.00 82.25 112 VAL A C 1
ATOM 912 O O . VAL A 1 112 ? 18.319 8.056 -25.975 1.00 82.25 112 VAL A O 1
ATOM 915 N N . GLU A 1 113 ? 18.099 6.994 -27.937 1.00 83.94 113 GLU A N 1
ATOM 916 C CA . GLU A 1 113 ? 16.638 6.861 -27.848 1.00 83.94 113 GLU A CA 1
ATOM 917 C C . GLU A 1 113 ? 16.228 5.886 -26.735 1.00 83.94 113 GLU A C 1
ATOM 919 O O . GLU A 1 113 ? 15.411 6.224 -25.879 1.00 83.94 113 GLU A O 1
ATOM 924 N N . ILE A 1 114 ? 16.904 4.733 -26.655 1.00 86.12 114 ILE A N 1
ATOM 925 C CA . ILE A 1 114 ? 16.671 3.713 -25.621 1.00 86.12 114 ILE A CA 1
ATOM 926 C C . ILE A 1 114 ? 16.924 4.277 -24.209 1.00 86.12 114 ILE A C 1
ATOM 928 O O . ILE A 1 114 ? 16.183 3.965 -23.275 1.00 86.12 114 ILE A O 1
ATOM 932 N N . GLU A 1 115 ? 17.953 5.115 -24.036 1.00 89.62 115 GLU A N 1
ATOM 933 C CA . GLU A 1 115 ? 18.235 5.794 -22.762 1.00 89.62 115 GLU A CA 1
ATOM 934 C C . GLU A 1 115 ? 17.130 6.796 -22.402 1.00 89.62 115 GLU A C 1
ATOM 936 O O . GLU A 1 115 ? 16.638 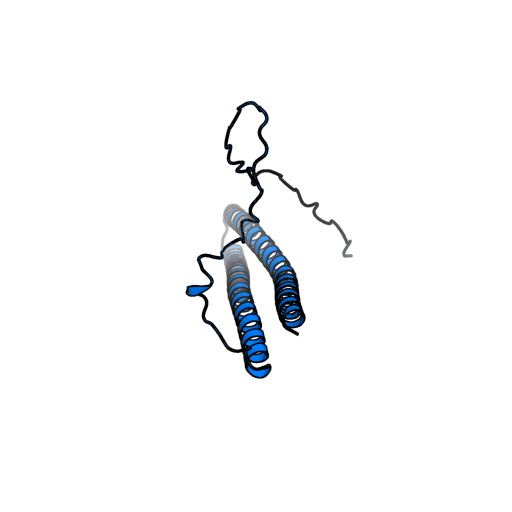6.788 -21.274 1.00 89.62 115 GLU A O 1
ATOM 941 N N . SER A 1 116 ? 16.695 7.624 -23.358 1.00 92.06 116 SER A N 1
ATOM 942 C CA . SER A 1 116 ? 15.644 8.622 -23.124 1.00 92.06 116 SER A CA 1
ATOM 943 C C . SER A 1 116 ? 14.327 7.975 -22.683 1.00 92.06 116 SER A C 1
ATOM 945 O O . SER A 1 116 ? 13.727 8.388 -21.687 1.00 92.06 116 SER A O 1
ATOM 947 N N . GLU A 1 117 ? 13.887 6.923 -23.376 1.00 91.69 117 GLU A N 1
ATOM 948 C CA . GLU A 1 117 ? 12.667 6.190 -23.019 1.00 91.69 117 GLU A CA 1
ATOM 949 C C . GLU A 1 117 ? 12.763 5.535 -21.637 1.00 91.69 117 GLU A C 1
ATOM 951 O O . GLU A 1 117 ? 11.808 5.551 -20.847 1.00 91.69 117 GLU A O 1
ATOM 956 N N . PHE A 1 118 ? 13.922 4.948 -21.329 1.00 95.06 118 PHE A N 1
ATOM 957 C CA . PHE A 1 118 ? 14.159 4.319 -20.039 1.00 95.06 118 PHE A CA 1
ATOM 958 C C . PHE A 1 118 ? 14.154 5.343 -18.899 1.00 95.06 118 PHE A C 1
ATOM 960 O O . PHE A 1 118 ? 13.530 5.095 -17.865 1.00 95.06 118 PHE A O 1
ATOM 967 N N . GLU A 1 119 ? 14.774 6.506 -19.091 1.00 96.00 119 GLU A N 1
ATOM 968 C CA . GLU A 1 119 ? 14.806 7.596 -18.116 1.00 96.00 119 GLU A CA 1
ATOM 969 C C . GLU A 1 119 ? 13.397 8.128 -17.815 1.00 96.00 119 GLU A C 1
ATOM 971 O O . GLU A 1 119 ? 13.016 8.303 -16.651 1.00 96.00 119 GLU A O 1
ATOM 976 N N . GLU A 1 120 ? 12.575 8.324 -18.848 1.00 96.50 120 GLU A N 1
ATOM 977 C CA . GLU A 1 120 ? 11.175 8.704 -18.664 1.00 96.50 120 GLU A CA 1
ATOM 978 C C . GLU A 1 120 ? 10.380 7.653 -17.887 1.00 96.50 120 GLU A C 1
ATOM 980 O O . GLU A 1 120 ? 9.595 7.993 -16.990 1.00 96.50 120 GLU A O 1
ATOM 985 N N . TYR A 1 121 ? 10.565 6.373 -18.222 1.00 97.19 121 TYR A N 1
ATOM 986 C CA . TYR A 1 121 ? 9.916 5.277 -17.513 1.00 97.19 121 TYR A CA 1
ATOM 987 C C . TYR A 1 121 ? 10.359 5.232 -16.047 1.00 97.19 121 TYR A C 1
ATOM 989 O O . TYR A 1 121 ? 9.507 5.142 -15.156 1.00 97.19 121 TYR A O 1
ATOM 997 N N . ARG A 1 122 ? 11.669 5.349 -15.789 1.00 97.38 122 ARG A N 1
ATOM 998 C CA . ARG A 1 122 ? 12.254 5.365 -14.445 1.00 97.38 122 ARG A CA 1
ATOM 999 C C . ARG A 1 122 ? 11.640 6.479 -13.610 1.00 97.38 122 ARG A C 1
ATOM 1001 O O . ARG A 1 122 ? 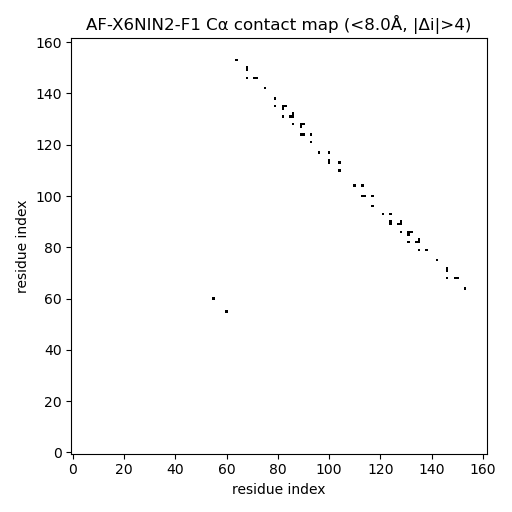11.101 6.193 -12.544 1.00 97.38 122 ARG A O 1
ATOM 1008 N N . ARG A 1 123 ? 11.618 7.713 -14.124 1.00 98.06 123 ARG A N 1
ATOM 1009 C CA . ARG A 1 123 ? 11.036 8.872 -13.429 1.00 98.06 123 ARG A CA 1
ATOM 1010 C C . ARG A 1 123 ? 9.571 8.641 -13.055 1.00 98.06 123 ARG A C 1
ATOM 1012 O O . ARG A 1 123 ? 9.159 8.920 -11.927 1.00 98.06 123 ARG A O 1
ATOM 1019 N N . LYS A 1 124 ? 8.772 8.106 -13.985 1.00 97.88 124 LYS A N 1
ATOM 1020 C CA . LYS A 1 124 ? 7.352 7.791 -13.745 1.00 97.88 124 LYS A CA 1
ATOM 1021 C C . LYS A 1 124 ? 7.193 6.690 -12.686 1.00 97.88 124 LYS A C 1
ATOM 1023 O O . LYS A 1 124 ? 6.329 6.811 -11.819 1.00 97.88 124 LYS A O 1
ATOM 1028 N N . ALA A 1 125 ? 8.007 5.635 -12.736 1.00 98.00 125 ALA A N 1
ATOM 1029 C CA . ALA A 1 125 ? 7.969 4.538 -11.767 1.00 98.00 125 ALA A CA 1
ATOM 1030 C C . ALA A 1 125 ? 8.402 4.989 -10.364 1.00 98.00 125 ALA A C 1
ATOM 1032 O O . ALA A 1 125 ? 7.701 4.728 -9.389 1.00 98.00 125 ALA A O 1
ATOM 1033 N N . GLU A 1 126 ? 9.496 5.741 -10.254 1.00 97.94 126 GLU A N 1
ATOM 1034 C CA . GLU A 1 126 ? 9.978 6.310 -8.990 1.00 97.94 126 GLU A CA 1
ATOM 1035 C C . GLU A 1 126 ? 8.939 7.227 -8.34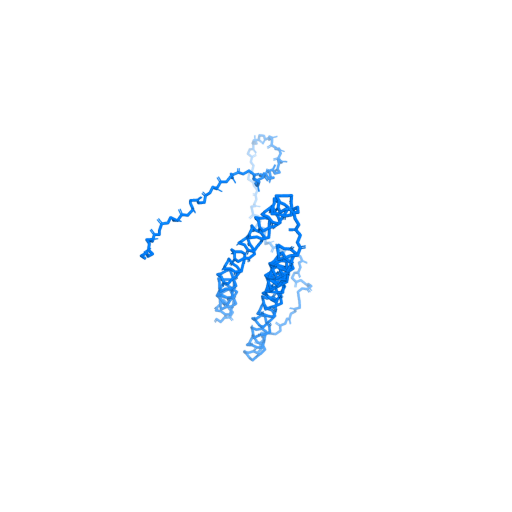5 1.00 97.94 126 GLU A C 1
ATOM 1037 O O . GLU A 1 126 ? 8.712 7.159 -7.135 1.00 97.94 126 GLU A O 1
ATOM 1042 N N . PHE A 1 127 ? 8.239 8.032 -9.151 1.00 98.25 127 PHE A N 1
ATOM 1043 C CA . PHE A 1 127 ? 7.127 8.841 -8.669 1.00 98.25 127 PHE A CA 1
ATOM 1044 C C . PHE A 1 127 ? 6.014 7.977 -8.056 1.00 98.25 127 PHE A C 1
ATOM 1046 O O . PHE A 1 127 ? 5.592 8.235 -6.926 1.00 98.25 127 PHE A O 1
ATOM 1053 N N . ARG A 1 128 ? 5.573 6.917 -8.751 1.00 98.25 128 ARG A N 1
ATOM 1054 C CA . ARG A 1 128 ? 4.543 5.993 -8.238 1.00 98.25 128 ARG A CA 1
ATOM 1055 C C . ARG A 1 128 ? 4.993 5.275 -6.965 1.00 98.25 128 ARG A C 1
ATOM 1057 O O . ARG A 1 128 ? 4.217 5.191 -6.010 1.00 98.25 128 ARG A O 1
ATOM 1064 N N . ILE A 1 129 ? 6.243 4.813 -6.920 1.00 98.38 129 ILE A N 1
ATOM 1065 C CA . ILE A 1 129 ? 6.845 4.174 -5.742 1.00 98.38 129 ILE A CA 1
ATOM 1066 C C . ILE A 1 129 ? 6.833 5.140 -4.557 1.00 98.38 129 ILE A C 1
ATOM 1068 O O . ILE A 1 129 ? 6.377 4.773 -3.476 1.00 98.38 129 ILE A O 1
ATOM 1072 N N . ARG A 1 130 ? 7.277 6.387 -4.752 1.00 98.44 130 ARG A N 1
ATOM 1073 C CA . ARG A 1 130 ? 7.323 7.407 -3.694 1.00 98.44 130 ARG A CA 1
ATOM 1074 C C . ARG A 1 130 ? 5.940 7.699 -3.115 1.00 98.44 130 ARG A C 1
ATOM 1076 O O . ARG A 1 130 ? 5.780 7.663 -1.900 1.00 98.44 130 ARG A O 1
ATOM 1083 N N . ILE A 1 131 ? 4.937 7.919 -3.965 1.00 98.31 131 ILE A N 1
ATOM 1084 C CA . ILE A 1 131 ? 3.556 8.150 -3.510 1.00 98.31 131 ILE A CA 1
ATOM 1085 C C . ILE A 1 131 ? 3.003 6.924 -2.775 1.00 98.31 131 ILE A C 1
ATOM 1087 O O . ILE A 1 131 ? 2.309 7.062 -1.771 1.00 98.31 131 ILE A O 1
ATOM 1091 N N . THR A 1 132 ? 3.321 5.715 -3.236 1.00 97.88 132 THR A N 1
ATOM 1092 C CA . THR A 1 132 ? 2.851 4.486 -2.580 1.00 97.88 132 THR A CA 1
ATOM 1093 C C . THR A 1 132 ? 3.515 4.280 -1.217 1.00 97.88 132 THR A C 1
ATOM 1095 O O . THR A 1 132 ? 2.830 3.891 -0.276 1.00 97.88 132 THR A O 1
ATOM 1098 N N . LYS A 1 133 ? 4.806 4.610 -1.073 1.00 98.12 133 LYS A N 1
ATOM 1099 C CA . LYS A 1 133 ? 5.503 4.625 0.225 1.00 98.12 133 LYS A CA 1
ATOM 1100 C C . LYS A 1 133 ? 4.918 5.660 1.183 1.00 98.12 133 LYS A C 1
ATOM 1102 O O . LYS A 1 133 ? 4.718 5.350 2.349 1.00 98.12 133 LYS A O 1
ATOM 1107 N N . GLN A 1 134 ? 4.598 6.854 0.687 1.00 98.19 134 GLN A N 1
ATOM 1108 C CA . GLN A 1 134 ? 3.950 7.883 1.498 1.00 98.19 134 GLN A CA 1
ATOM 1109 C C . GLN A 1 134 ? 2.590 7.400 2.023 1.00 98.19 134 GLN A C 1
ATOM 1111 O O . GLN A 1 134 ? 2.325 7.474 3.217 1.00 98.19 134 GLN A O 1
ATOM 1116 N N . ARG A 1 135 ? 1.768 6.803 1.152 1.00 97.69 135 ARG A N 1
ATOM 1117 C CA . ARG A 1 135 ? 0.474 6.215 1.539 1.00 97.69 135 ARG A CA 1
ATOM 1118 C C . ARG A 1 135 ? 0.606 5.062 2.532 1.00 97.69 135 ARG A C 1
ATOM 1120 O O . ARG A 1 135 ? -0.304 4.846 3.324 1.00 97.69 135 ARG A O 1
ATOM 1127 N N . LEU A 1 136 ? 1.690 4.290 2.447 1.00 98.06 136 LEU A N 1
ATOM 1128 C CA . LEU A 1 136 ? 1.986 3.228 3.405 1.0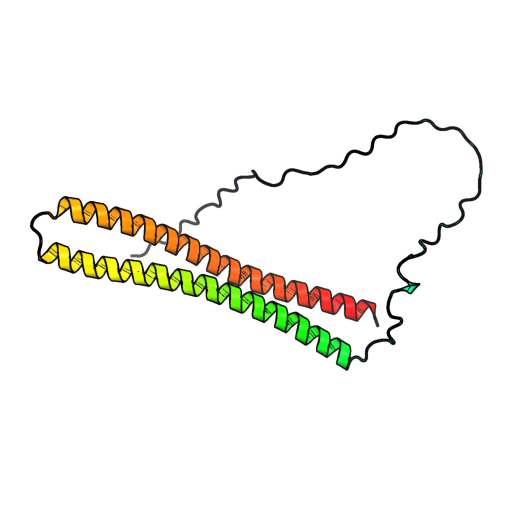0 98.06 136 LEU A CA 1
ATOM 1129 C C . LEU A 1 136 ? 2.244 3.819 4.796 1.00 98.06 136 LEU A C 1
ATOM 1131 O O . LEU A 1 136 ? 1.612 3.391 5.753 1.00 98.06 136 LEU A O 1
ATOM 1135 N N . LEU A 1 137 ? 3.095 4.844 4.878 1.00 97.56 137 LEU A N 1
ATOM 1136 C CA . LEU A 1 137 ? 3.402 5.533 6.132 1.00 97.56 137 LEU A CA 1
ATOM 1137 C C . LEU A 1 137 ? 2.153 6.173 6.757 1.00 97.56 137 LEU A C 1
ATOM 1139 O O . LEU A 1 137 ? 1.899 6.005 7.946 1.00 97.56 137 LEU A O 1
ATOM 1143 N N . GLU A 1 138 ? 1.355 6.876 5.951 1.00 97.62 138 GLU A N 1
ATOM 1144 C CA . GLU A 1 138 ? 0.087 7.473 6.395 1.00 97.62 138 GLU A CA 1
ATOM 1145 C C . GLU A 1 138 ? -0.872 6.403 6.925 1.00 97.62 138 GLU A C 1
ATOM 1147 O O . GLU A 1 138 ? -1.447 6.563 7.996 1.00 97.62 138 GLU A O 1
ATOM 1152 N N . HIS A 1 139 ? -0.991 5.267 6.230 1.00 98.12 139 HIS A N 1
ATOM 1153 C CA . HIS A 1 139 ? -1.817 4.159 6.696 1.00 98.12 139 HIS A CA 1
ATOM 1154 C C . HIS A 1 139 ? -1.341 3.607 8.045 1.00 98.12 139 HIS A C 1
ATOM 1156 O O . HIS A 1 139 ? -2.169 3.274 8.892 1.00 98.12 139 HIS A O 1
ATOM 1162 N N . GLU A 1 140 ? -0.037 3.431 8.245 1.00 95.88 140 GLU A N 1
ATOM 1163 C CA . GLU A 1 140 ? 0.502 2.918 9.509 1.00 95.88 140 GLU A CA 1
ATOM 1164 C C . GLU A 1 140 ? 0.147 3.844 10.679 1.00 95.88 140 GLU A C 1
ATOM 1166 O O . GLU A 1 140 ? -0.278 3.368 11.731 1.00 95.88 140 GLU A O 1
ATOM 1171 N N . GLN A 1 141 ? 0.233 5.159 10.469 1.00 96.69 141 GLN A N 1
ATOM 1172 C CA . GLN A 1 141 ? -0.158 6.162 11.460 1.00 96.69 141 GLN A CA 1
ATOM 1173 C C . GLN A 1 141 ? -1.674 6.158 11.705 1.00 96.69 141 GLN A C 1
ATOM 1175 O O . GLN A 1 141 ? -2.117 6.037 12.850 1.00 96.69 141 GLN A O 1
ATOM 1180 N N . ASP A 1 142 ? -2.472 6.214 10.638 1.00 95.94 142 ASP A N 1
ATOM 1181 C CA . ASP A 1 142 ? -3.935 6.237 10.710 1.00 95.94 142 ASP A CA 1
ATOM 1182 C C . ASP A 1 142 ? -4.501 4.985 11.388 1.00 95.94 142 ASP A C 1
ATOM 1184 O O . ASP A 1 142 ? -5.440 5.073 12.179 1.00 95.94 142 ASP A O 1
ATOM 1188 N N . ALA A 1 143 ? -3.932 3.809 11.109 1.00 96.81 143 ALA A N 1
ATOM 1189 C CA . ALA A 1 143 ? -4.394 2.552 11.687 1.00 96.81 143 ALA A CA 1
ATOM 1190 C C . ALA A 1 143 ? -4.228 2.531 13.212 1.00 96.81 143 ALA A C 1
ATOM 1192 O O . ALA A 1 143 ? -5.125 2.065 13.917 1.00 96.81 143 ALA A O 1
ATOM 1193 N N . VAL A 1 144 ? -3.114 3.063 13.728 1.00 95.56 144 VAL A N 1
ATOM 1194 C CA . VAL A 1 144 ? -2.879 3.177 15.176 1.00 95.56 144 VAL A CA 1
ATOM 1195 C C . VAL A 1 144 ? -3.884 4.140 15.805 1.00 95.56 144 VAL A C 1
ATOM 1197 O O . VAL A 1 144 ? -4.505 3.804 16.814 1.00 95.56 144 VAL A O 1
ATOM 1200 N N . LEU A 1 145 ? -4.088 5.309 15.191 1.00 97.00 145 LEU A N 1
ATOM 1201 C CA . LEU A 1 145 ? -5.031 6.311 15.689 1.00 97.00 145 LEU A CA 1
ATOM 1202 C C . LEU A 1 145 ? -6.462 5.768 15.741 1.00 97.00 145 LEU 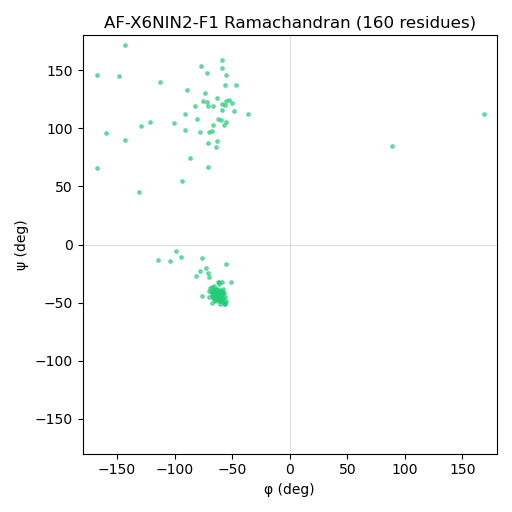A C 1
ATOM 1204 O O . LEU A 1 145 ? -7.114 5.865 16.778 1.00 97.00 145 LEU A O 1
ATOM 1208 N N . GLN A 1 146 ? -6.929 5.131 14.665 1.00 96.31 146 GLN A N 1
ATOM 1209 C CA . GLN A 1 146 ? -8.287 4.584 14.598 1.00 96.31 146 GLN A CA 1
ATOM 1210 C C . GLN A 1 146 ? -8.507 3.429 15.578 1.00 96.31 146 GLN A C 1
ATOM 1212 O O . GLN A 1 146 ? -9.594 3.307 16.143 1.00 96.31 146 GLN A O 1
ATOM 1217 N N . MET A 1 147 ? -7.493 2.589 15.805 1.00 96.69 147 MET A N 1
ATOM 1218 C CA . MET A 1 147 ? -7.588 1.502 16.782 1.00 96.69 147 MET A CA 1
ATOM 1219 C C . MET A 1 147 ? -7.737 2.045 18.206 1.00 96.69 147 MET A C 1
ATOM 1221 O O . MET A 1 147 ? -8.588 1.576 18.964 1.00 96.69 147 MET A O 1
ATOM 1225 N N . ASN A 1 148 ? -6.940 3.058 18.552 1.00 96.56 148 ASN A N 1
ATOM 1226 C CA . ASN A 1 148 ? -7.005 3.707 19.858 1.00 96.56 148 ASN A CA 1
ATOM 1227 C C . ASN A 1 148 ? -8.339 4.431 20.047 1.00 96.56 148 ASN A C 1
ATOM 1229 O O . ASN A 1 148 ? -9.000 4.236 21.063 1.00 96.56 148 ASN A O 1
ATOM 1233 N N . GLU A 1 149 ? -8.777 5.192 19.044 1.00 96.62 149 GLU A N 1
ATOM 1234 C CA . GLU A 1 149 ? -10.047 5.911 19.083 1.00 96.62 149 GLU A CA 1
ATOM 1235 C C . GLU A 1 149 ? -11.241 4.959 19.240 1.00 96.62 149 GLU A C 1
ATOM 1237 O O . GLU A 1 149 ? -12.140 5.217 20.045 1.00 96.62 149 GLU A O 1
ATOM 1242 N N . LEU A 1 150 ? -11.257 3.837 18.511 1.00 95.56 150 LEU A N 1
ATOM 1243 C CA . LEU A 1 150 ? -12.309 2.834 18.661 1.00 95.56 150 LEU A CA 1
ATOM 1244 C C . LEU A 1 150 ? -12.301 2.237 20.070 1.00 95.56 150 LEU A C 1
ATOM 1246 O O . LEU A 1 150 ? -13.357 2.137 20.693 1.00 95.56 150 LEU A O 1
ATOM 1250 N N . ASN A 1 151 ? -11.127 1.872 20.586 1.00 94.38 151 ASN A N 1
ATOM 1251 C CA . ASN A 1 151 ? -11.013 1.312 21.927 1.00 94.38 151 ASN A CA 1
ATOM 1252 C C . ASN A 1 151 ? -11.492 2.310 22.996 1.00 94.38 151 ASN A C 1
ATOM 1254 O O . ASN A 1 151 ? -12.284 1.941 23.856 1.00 94.38 151 ASN A O 1
ATOM 1258 N N . GLU A 1 152 ? -11.105 3.585 22.907 1.00 94.31 152 GLU A N 1
ATOM 1259 C CA . GLU A 1 152 ? -11.577 4.634 23.820 1.00 94.31 152 GLU A CA 1
ATOM 1260 C C . GLU A 1 152 ? -13.093 4.840 23.760 1.00 94.31 152 GLU A C 1
ATOM 1262 O O . GLU A 1 152 ? -13.736 5.021 24.795 1.00 94.31 152 GLU A O 1
ATOM 1267 N N . ARG A 1 153 ? -13.682 4.828 22.559 1.00 92.44 153 ARG A N 1
ATOM 1268 C CA . ARG A 1 153 ? -15.138 4.945 22.390 1.00 92.44 153 ARG A CA 1
ATOM 1269 C C . ARG A 1 153 ? -15.863 3.768 23.033 1.00 92.44 153 ARG A C 1
ATOM 1271 O O . ARG A 1 153 ? -16.846 3.980 23.736 1.00 92.44 153 ARG A O 1
ATOM 1278 N N . ILE A 1 154 ? -15.363 2.553 22.815 1.00 90.19 154 ILE A N 1
ATOM 1279 C CA . ILE A 1 154 ? -15.925 1.338 23.405 1.00 90.19 154 ILE A CA 1
ATOM 1280 C C . ILE A 1 154 ? -15.826 1.390 24.937 1.00 90.19 154 ILE A C 1
ATOM 1282 O O . ILE A 1 154 ? -16.820 1.157 25.618 1.00 90.19 154 ILE A O 1
ATOM 1286 N N . GLU A 1 155 ? -14.668 1.764 25.486 1.00 88.69 155 GLU A N 1
ATOM 1287 C CA . GLU A 1 155 ? -14.488 1.931 26.933 1.00 88.69 155 GLU A CA 1
ATOM 1288 C C . GLU A 1 155 ? -15.475 2.951 27.512 1.00 88.69 155 GLU A C 1
ATOM 1290 O O . GLU A 1 155 ? -16.172 2.648 28.477 1.00 88.69 155 GLU A O 1
ATOM 1295 N N . LYS A 1 156 ? -15.610 4.138 26.904 1.00 87.50 156 LYS A N 1
ATOM 1296 C CA . LYS A 1 156 ? -16.562 5.167 27.367 1.00 87.50 156 LYS A CA 1
ATOM 1297 C C . LYS A 1 156 ? -18.000 4.649 27.419 1.00 87.50 156 LYS A C 1
ATOM 1299 O O . LYS A 1 156 ? -18.707 4.944 28.377 1.00 87.50 156 LYS A O 1
ATOM 1304 N N . LEU A 1 157 ? -18.426 3.876 26.420 1.00 82.19 157 LEU A N 1
ATOM 1305 C CA . LEU A 1 157 ? -19.763 3.279 26.398 1.00 82.19 157 LEU A CA 1
ATOM 1306 C C . LEU A 1 157 ? -19.953 2.263 27.531 1.00 82.19 157 LEU A C 1
ATOM 1308 O O . LEU A 1 157 ? -21.003 2.265 28.167 1.00 82.19 157 LEU A O 1
ATOM 1312 N N . PHE A 1 158 ? -18.931 1.461 27.839 1.00 78.69 158 PHE A N 1
ATOM 1313 C CA . PHE A 1 158 ? -18.984 0.536 28.974 1.00 78.69 158 PHE A CA 1
ATOM 1314 C C . PHE A 1 158 ? -19.006 1.241 30.332 1.00 78.69 158 PHE A C 1
ATOM 1316 O O . PHE A 1 158 ? -19.700 0.786 31.241 1.00 78.69 158 PHE A O 1
ATOM 1323 N N . TRP A 1 159 ? -18.286 2.355 30.481 1.00 70.94 159 TRP A N 1
ATOM 1324 C CA . TRP A 1 159 ? -18.305 3.150 31.713 1.00 70.94 159 TRP A CA 1
ATOM 1325 C C . TRP A 1 159 ? -19.630 3.886 31.935 1.00 70.94 159 TRP A C 1
ATOM 1327 O O . TRP A 1 159 ? -19.994 4.104 33.080 1.00 70.94 159 TRP A O 1
ATOM 1337 N N . LEU A 1 160 ? -20.373 4.230 30.879 1.00 62.34 160 LEU A N 1
ATOM 1338 C CA . LEU A 1 160 ? -21.711 4.832 30.994 1.00 62.34 160 LEU A CA 1
ATOM 1339 C C . LEU A 1 160 ? -22.810 3.819 31.370 1.00 62.34 160 LEU A C 1
ATOM 1341 O O . LEU A 1 160 ? -23.927 4.226 31.682 1.00 62.34 160 LEU A O 1
ATOM 1345 N N . GLN A 1 161 ? -22.514 2.517 31.312 1.00 58.62 161 GLN A N 1
ATOM 1346 C CA . GLN A 1 161 ? -23.449 1.428 31.616 1.00 58.62 161 GLN A CA 1
ATOM 1347 C C . GLN A 1 161 ? -23.299 0.836 33.031 1.00 58.62 161 GLN A C 1
ATOM 1349 O O . GLN A 1 161 ? -24.115 -0.011 33.399 1.00 58.62 161 GLN A O 1
ATOM 1354 N N . ASN A 1 162 ? -22.293 1.262 33.805 1.00 49.91 162 ASN A N 1
ATOM 1355 C CA . ASN A 1 162 ? -22.074 0.879 35.211 1.00 49.91 162 ASN A CA 1
ATOM 1356 C C . ASN A 1 162 ? -22.303 2.071 36.143 1.00 49.91 162 ASN A C 1
ATOM 1358 O O . ASN A 1 162 ? -22.694 1.819 37.304 1.00 49.91 162 ASN A O 1
#

Organism: Reticulomyxa filosa (NCBI:txid46433)

InterPro domains:
  IPR033551 Dynein regulatory complex subunit 7 [PTHR35249] (18-155)
  IPR056292 Dynein regulatory complex subunit 7, C-terminal [PF24671] (57-155)

Secondary structure (DSSP, 8-state):
--------------------------------------------TTTTTS-------HHHHHHHHHHHHHHHHHHHHHHHHHHHHHHHHHHHHHHHHHHHHHHHHHH-S-HHHHHHHHHHHHHHHHHHHHHHHHHHHHHHHHHHHHHHHHHHHHHHHHHTT-

Radius of gyration: 29.79 Å; Cα contacts (8 Å, |Δi|>4): 31; chains: 1; bounding box: 79×50×67 Å

Foldseek 3Di:
DDDDDDDDDDPDDPPDDDDDDDDDDDDDDDDDDDDDPDPPPVPPPCPVVPPPDDDDPPVVLVVVLVVVLVVLVVVLVVVLVVLVVQLVVLVVVLVVLVVVLVVCCVPDPPNPVSVVVNVVSNVVSVVSNVVSVVVNVVSVVVSVVVSVVSNVVSVVVVVVSD

Sequence (162 aa):
MYEEGECVKLIKDPLFISKEESVHDTLKEKPDGEDKRETTETYDSLSAYLPQTKVSSREQMNQVKEECLRALKDRMTERLNVIMRRLNKETEELEKKKIAFARAQANAPEKVEIESEFEEYRRKAEFRIRITKQRLLEHEQDAVLQMNELNERIEKLFWLQN

Nearest PDB structures (foldseek):
  3hai-assembly1_B  TM=7.116E-01  e=9.647E-01  Homo sapiens
  2x3v-assembly2_C  TM=6.716E-01  e=1.289E+00  Mus musculus
  6s1k-assembly1_K  TM=7.415E-01  e=1.826E+00  Escherichia coli str. K-12 substr. MG1655star
  3i2w-assembly1_B  TM=5.320E-01  e=1.826E+00  Drosophila melanogaster
  2efl-assembly1_A-2  TM=6.148E-01  e=6.546E+00  Homo sapiens

pLDDT: mean 77.3, std 23.62, range [31.14, 98.44]

Mean predicted aligned error: 15.49 Å